Protein AF-A0A523X7Q6-F1 (afdb_monomer_lite)

Structure (mmCIF, N/CA/C/O backbone):
data_AF-A0A523X7Q6-F1
#
_entry.id   AF-A0A523X7Q6-F1
#
loop_
_atom_site.group_PDB
_atom_site.id
_atom_site.type_symbol
_atom_site.label_atom_id
_atom_site.label_alt_id
_atom_site.label_comp_id
_atom_site.label_asym_id
_atom_site.label_entity_id
_atom_site.label_seq_id
_atom_site.pdbx_PDB_ins_code
_atom_site.Cartn_x
_atom_site.Cartn_y
_atom_site.Cartn_z
_atom_site.occupancy
_atom_site.B_iso_or_equiv
_atom_site.auth_seq_id
_atom_site.auth_comp_id
_atom_site.auth_asym_id
_atom_site.auth_atom_id
_atom_site.pdbx_PDB_model_num
ATOM 1 N N . MET A 1 1 ? -19.153 0.928 8.778 1.00 56.12 1 MET A N 1
ATOM 2 C CA . MET A 1 1 ? -17.784 0.641 8.286 1.00 56.12 1 MET A CA 1
ATOM 3 C C . MET A 1 1 ? -17.059 -0.202 9.323 1.00 56.12 1 MET A C 1
ATOM 5 O O . MET A 1 1 ? -17.272 0.062 10.503 1.00 56.12 1 MET A O 1
ATOM 9 N N . PRO A 1 2 ? -16.241 -1.190 8.924 1.00 69.62 2 PRO A N 1
ATOM 10 C CA . PRO A 1 2 ? -15.452 -1.984 9.863 1.00 69.62 2 PRO A CA 1
ATOM 11 C C . PRO A 1 2 ? -14.551 -1.076 10.704 1.00 69.62 2 PRO A C 1
ATOM 13 O O . PRO A 1 2 ? -13.878 -0.197 10.160 1.00 69.62 2 PRO A O 1
ATOM 16 N N . ILE A 1 3 ? -14.534 -1.279 12.020 1.00 79.31 3 ILE A N 1
ATOM 17 C CA . ILE A 1 3 ? -13.626 -0.557 12.914 1.00 79.31 3 ILE A CA 1
ATOM 18 C C . ILE A 1 3 ? -12.269 -1.255 12.840 1.00 79.31 3 ILE A C 1
ATOM 20 O O . ILE A 1 3 ? -12.131 -2.398 13.266 1.00 79.31 3 ILE A O 1
ATOM 24 N N . ILE A 1 4 ? -11.276 -0.568 12.279 1.00 87.62 4 ILE A N 1
ATOM 25 C CA . ILE A 1 4 ? -9.891 -1.046 12.225 1.00 87.62 4 ILE A CA 1
ATOM 26 C C . ILE A 1 4 ? -9.136 -0.438 13.400 1.00 87.62 4 ILE A C 1
ATOM 28 O O . ILE A 1 4 ? -9.092 0.790 13.553 1.00 87.62 4 ILE A O 1
ATOM 32 N N . LYS A 1 5 ? -8.563 -1.307 14.234 1.00 91.94 5 LYS A N 1
ATOM 33 C CA . LYS A 1 5 ? -7.860 -0.939 15.466 1.00 91.94 5 LYS A CA 1
ATOM 34 C C . LYS A 1 5 ? -6.567 -0.196 15.133 1.00 91.94 5 LYS A C 1
ATOM 36 O O . LYS A 1 5 ? -5.930 -0.451 14.112 1.00 91.94 5 LYS A O 1
ATOM 41 N N . ASP A 1 6 ? -6.114 0.684 16.019 1.00 91.25 6 ASP A N 1
ATOM 42 C CA . ASP A 1 6 ? -4.883 1.452 15.776 1.00 91.25 6 ASP A CA 1
ATOM 43 C C . ASP A 1 6 ? -3.625 0.570 15.714 1.00 91.25 6 ASP A C 1
ATOM 45 O O . ASP A 1 6 ? -2.693 0.863 14.960 1.00 91.25 6 ASP A O 1
ATOM 49 N N . ALA A 1 7 ? -3.633 -0.567 16.416 1.00 91.81 7 ALA A N 1
ATOM 50 C CA . ALA A 1 7 ? -2.605 -1.597 16.282 1.00 91.81 7 ALA A CA 1
ATOM 51 C C . ALA A 1 7 ? -2.543 -2.163 14.850 1.00 91.81 7 ALA A C 1
ATOM 53 O O . ALA A 1 7 ? -1.459 -2.267 14.276 1.00 91.81 7 ALA A O 1
ATOM 54 N N . GLU A 1 8 ? -3.698 -2.451 14.239 1.00 92.81 8 GLU A N 1
ATOM 55 C CA . GLU A 1 8 ? -3.782 -2.935 12.854 1.00 92.81 8 GLU A CA 1
ATOM 56 C C . GLU A 1 8 ? -3.307 -1.857 11.874 1.00 92.81 8 GLU A C 1
ATOM 58 O O . GLU A 1 8 ? -2.495 -2.140 10.997 1.00 92.81 8 GLU A O 1
ATOM 63 N N . LYS A 1 9 ? -3.716 -0.591 12.057 1.00 93.94 9 LYS A N 1
ATOM 64 C CA . LYS A 1 9 ? -3.221 0.527 11.227 1.00 93.94 9 LYS A CA 1
ATOM 65 C C . LYS A 1 9 ? -1.702 0.663 11.300 1.00 93.94 9 LYS A C 1
ATOM 67 O O . LYS A 1 9 ? -1.060 0.946 10.291 1.00 93.94 9 LYS A O 1
ATOM 72 N N . THR A 1 10 ? -1.124 0.469 12.483 1.00 94.25 10 THR A N 1
ATOM 73 C CA . THR A 1 10 ? 0.329 0.522 12.687 1.00 94.25 10 THR A CA 1
ATOM 74 C C . THR A 1 10 ? 1.033 -0.608 11.936 1.00 94.25 10 THR A C 1
ATOM 76 O O . THR A 1 10 ? 2.021 -0.359 11.243 1.00 94.25 10 THR A O 1
ATOM 79 N N . GLN A 1 11 ? 0.501 -1.831 12.002 1.00 94.19 11 GLN A N 1
ATOM 80 C CA . GLN A 1 11 ? 1.029 -2.968 11.242 1.00 94.19 11 GLN A CA 1
ATOM 81 C C . GLN A 1 11 ? 0.914 -2.747 9.730 1.00 94.19 11 GLN A C 1
ATOM 83 O O . GLN A 1 11 ? 1.903 -2.923 9.022 1.00 94.19 11 GLN A O 1
ATOM 88 N N . ILE A 1 12 ? -0.246 -2.285 9.254 1.00 96.00 12 ILE A N 1
ATOM 89 C CA . ILE A 1 12 ? -0.483 -1.936 7.846 1.00 96.00 12 ILE A CA 1
ATOM 90 C C . ILE A 1 12 ? 0.547 -0.913 7.372 1.00 96.00 12 ILE A C 1
ATOM 92 O O . ILE A 1 12 ? 1.211 -1.144 6.369 1.00 96.00 12 ILE A O 1
ATOM 96 N N . LYS A 1 13 ? 0.741 0.190 8.107 1.00 95.62 13 LYS A N 1
ATOM 97 C CA . LYS A 1 13 ? 1.738 1.215 7.755 1.00 95.62 13 LYS A CA 1
ATOM 98 C C . LYS A 1 13 ? 3.149 0.636 7.679 1.00 95.62 13 LYS A C 1
ATOM 100 O O . LYS A 1 13 ? 3.895 0.972 6.765 1.00 95.62 13 LYS A O 1
ATOM 105 N N . SER A 1 14 ? 3.519 -0.228 8.622 1.00 94.69 14 SER A N 1
ATOM 106 C CA . SER A 1 14 ? 4.830 -0.880 8.618 1.00 94.69 14 SER A CA 1
ATOM 107 C C . SER A 1 14 ? 5.019 -1.786 7.400 1.00 94.69 14 SER A C 1
ATOM 109 O O . SER A 1 14 ? 6.078 -1.736 6.780 1.00 94.69 14 SER A O 1
ATOM 111 N N . ARG A 1 15 ? 4.015 -2.603 7.057 1.00 94.94 15 ARG A N 1
ATOM 112 C CA . ARG A 1 15 ? 4.070 -3.511 5.900 1.00 94.94 15 ARG A CA 1
ATOM 113 C C . ARG A 1 15 ? 4.041 -2.751 4.585 1.00 94.94 15 ARG A C 1
ATOM 115 O O . ARG A 1 15 ? 4.835 -3.060 3.713 1.00 94.94 15 ARG A O 1
ATOM 122 N N . ALA A 1 16 ? 3.210 -1.718 4.479 1.00 95.94 16 ALA A N 1
ATOM 123 C CA . ALA A 1 16 ? 3.137 -0.859 3.305 1.00 95.94 16 ALA A CA 1
ATOM 124 C C . ALA A 1 16 ? 4.489 -0.223 2.977 1.00 95.94 16 ALA A C 1
ATOM 126 O O . ALA A 1 16 ? 4.913 -0.285 1.831 1.00 95.94 16 ALA A O 1
ATOM 127 N N . ARG A 1 17 ? 5.193 0.336 3.973 1.00 94.94 17 ARG A N 1
ATOM 128 C CA . ARG A 1 17 ? 6.535 0.914 3.776 1.00 94.94 17 ARG A CA 1
ATOM 129 C C . ARG A 1 17 ? 7.531 -0.100 3.228 1.00 94.94 17 ARG A C 1
ATOM 131 O O . ARG A 1 17 ? 8.209 0.210 2.262 1.00 94.94 17 ARG A O 1
ATOM 138 N N . ARG A 1 18 ? 7.583 -1.292 3.828 1.00 92.94 18 ARG A N 1
ATOM 139 C CA . ARG A 1 18 ? 8.482 -2.363 3.384 1.00 92.94 18 ARG A CA 1
ATOM 140 C C . ARG A 1 18 ? 8.123 -2.842 1.977 1.00 92.94 18 ARG A C 1
ATOM 142 O O . ARG A 1 18 ? 8.966 -2.833 1.098 1.00 92.94 18 ARG A O 1
ATOM 149 N N . TYR A 1 19 ? 6.851 -3.164 1.760 1.00 93.69 19 TYR A N 1
ATOM 150 C CA . TYR A 1 19 ? 6.352 -3.681 0.491 1.00 93.69 19 TYR A CA 1
ATOM 151 C C . TYR A 1 19 ? 6.683 -2.778 -0.692 1.00 93.69 19 TYR A C 1
ATOM 153 O O . TYR A 1 19 ? 7.126 -3.260 -1.724 1.00 93.69 19 TYR A O 1
ATOM 161 N N . VAL A 1 20 ? 6.458 -1.468 -0.561 1.00 92.38 20 VAL A N 1
ATOM 162 C CA . VAL A 1 20 ? 6.693 -0.566 -1.693 1.00 92.38 20 VAL A CA 1
ATOM 163 C C . VAL A 1 20 ? 8.176 -0.349 -1.974 1.00 92.38 20 VAL A C 1
ATOM 165 O O . VAL A 1 20 ? 8.515 -0.006 -3.098 1.00 92.38 20 VAL A O 1
ATOM 168 N N . GLN A 1 21 ? 9.047 -0.522 -0.973 1.00 90.31 21 GLN A N 1
ATOM 169 C CA . GLN A 1 21 ? 10.495 -0.504 -1.179 1.00 90.31 21 GLN A CA 1
ATOM 170 C C . GLN A 1 21 ? 10.897 -1.739 -1.982 1.00 90.31 21 GLN A C 1
ATOM 172 O O . GLN A 1 21 ? 11.467 -1.593 -3.056 1.00 90.31 21 GLN A O 1
ATOM 177 N N . ASP A 1 22 ? 10.458 -2.920 -1.537 1.00 90.81 22 ASP A N 1
ATOM 178 C CA . ASP A 1 22 ? 10.688 -4.184 -2.243 1.00 90.81 22 ASP A CA 1
ATOM 179 C C . ASP A 1 22 ? 10.137 -4.133 -3.687 1.00 90.81 22 ASP A C 1
ATOM 181 O O . ASP A 1 22 ? 10.772 -4.608 -4.624 1.00 90.81 22 ASP A O 1
ATOM 185 N N . LEU A 1 23 ? 8.970 -3.508 -3.888 1.00 90.19 23 LEU A N 1
ATOM 186 C CA . LEU A 1 23 ? 8.357 -3.309 -5.205 1.00 90.19 23 LEU A CA 1
ATOM 187 C C . LEU A 1 23 ? 9.177 -2.382 -6.113 1.00 90.19 23 LEU A C 1
ATOM 189 O O . LEU A 1 23 ? 9.208 -2.587 -7.323 1.00 90.19 23 LEU A O 1
ATOM 193 N N . TRP A 1 24 ? 9.810 -1.353 -5.549 1.00 86.44 24 TRP A N 1
ATOM 194 C CA . TRP A 1 24 ? 10.593 -0.378 -6.312 1.00 86.44 24 TRP A CA 1
ATOM 195 C C . TRP A 1 24 ? 12.003 -0.879 -6.642 1.00 86.44 24 TRP A C 1
ATOM 197 O O . TRP A 1 24 ? 12.568 -0.483 -7.660 1.00 86.44 24 TRP A O 1
ATOM 207 N N . ASP A 1 25 ? 12.542 -1.761 -5.801 1.00 87.06 25 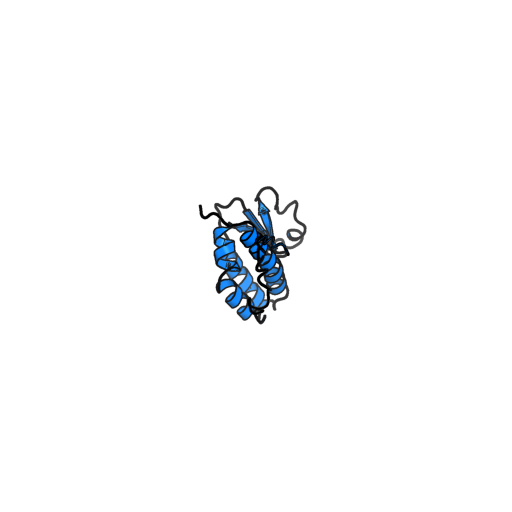ASP A N 1
ATOM 208 C CA . ASP A 1 25 ? 13.837 -2.417 -6.000 1.00 87.06 25 ASP A CA 1
ATOM 209 C C . ASP A 1 25 ? 13.739 -3.647 -6.926 1.00 87.06 25 ASP A C 1
ATOM 211 O O . ASP A 1 25 ? 14.756 -4.205 -7.346 1.00 87.06 25 ASP A O 1
ATOM 215 N N . ALA A 1 26 ? 12.520 -4.074 -7.271 1.00 86.38 26 ALA A N 1
ATOM 216 C CA . ALA A 1 26 ? 12.283 -5.209 -8.150 1.00 86.38 26 ALA A CA 1
ATOM 217 C C . ALA A 1 26 ? 12.784 -4.964 -9.590 1.00 86.38 26 ALA A C 1
ATOM 219 O O . ALA A 1 26 ? 12.752 -3.833 -10.087 1.00 86.38 26 ALA A O 1
ATOM 220 N N . PRO A 1 27 ? 13.187 -6.026 -10.319 1.00 85.06 27 PRO A N 1
ATOM 221 C CA . PRO A 1 27 ? 13.535 -5.921 -11.734 1.00 85.06 27 PRO A CA 1
ATOM 222 C C . PRO A 1 27 ? 12.405 -5.291 -12.557 1.00 85.06 27 PRO A C 1
ATOM 224 O O . PRO A 1 27 ? 11.238 -5.610 -12.355 1.00 85.06 27 PRO A O 1
ATOM 227 N N . LEU A 1 28 ? 12.747 -4.442 -13.532 1.00 78.62 28 LEU A N 1
ATOM 228 C CA . LEU A 1 28 ? 11.781 -3.632 -14.293 1.00 78.62 28 LEU A CA 1
ATOM 229 C C . LEU A 1 28 ? 10.599 -4.423 -14.881 1.00 78.62 28 LEU A C 1
ATOM 231 O O . LEU A 1 28 ? 9.471 -3.937 -14.841 1.00 78.62 28 LEU A O 1
ATOM 235 N N . SER A 1 29 ? 10.839 -5.619 -15.426 1.00 76.00 29 SER A N 1
ATOM 236 C CA . SER A 1 29 ? 9.797 -6.432 -16.068 1.00 76.00 29 SER A CA 1
ATOM 237 C C . SER A 1 29 ? 8.762 -6.965 -15.073 1.00 76.00 29 SER A C 1
ATOM 239 O O . SER A 1 29 ? 7.570 -6.767 -15.280 1.00 76.00 29 SER A O 1
ATOM 241 N N . SER A 1 30 ? 9.194 -7.589 -13.974 1.00 79.12 30 SER A N 1
ATOM 242 C CA . SER A 1 30 ? 8.292 -8.119 -12.941 1.00 79.12 30 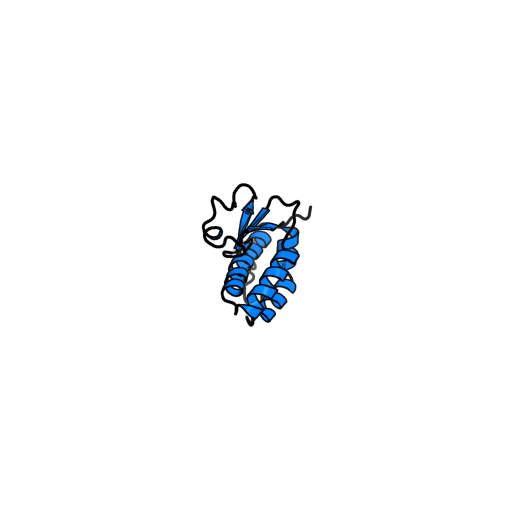SER A CA 1
ATOM 243 C C . SER A 1 30 ? 7.741 -7.025 -12.025 1.00 79.12 30 SER A C 1
ATOM 245 O O . SER A 1 30 ? 6.589 -7.088 -11.597 1.00 79.12 30 SER A O 1
ATOM 247 N N . GLY A 1 31 ? 8.541 -5.993 -11.751 1.00 83.94 31 GLY A N 1
ATOM 248 C CA . GLY A 1 31 ? 8.158 -4.852 -10.928 1.00 83.94 31 GLY A CA 1
ATOM 249 C C . GLY A 1 31 ? 7.001 -4.064 -11.533 1.00 83.94 31 GLY A C 1
ATOM 250 O O . GLY A 1 31 ? 6.073 -3.717 -10.809 1.00 83.94 31 GLY A O 1
ATOM 251 N N . PHE A 1 32 ? 6.995 -3.830 -12.851 1.00 85.50 32 PHE A N 1
ATOM 252 C CA . PHE A 1 32 ? 5.920 -3.071 -13.500 1.00 85.50 32 PHE A CA 1
ATOM 253 C C . PHE A 1 32 ? 4.575 -3.814 -13.486 1.00 85.50 32 PHE A C 1
ATOM 255 O O . PHE A 1 32 ? 3.550 -3.213 -13.166 1.00 85.50 32 PHE A O 1
ATOM 262 N N . GLU A 1 33 ? 4.572 -5.122 -13.763 1.00 87.94 33 GLU A N 1
ATOM 263 C CA . GLU A 1 33 ? 3.357 -5.949 -13.681 1.00 87.94 33 GLU A CA 1
ATOM 264 C C . GLU A 1 33 ? 2.788 -5.972 -12.256 1.00 87.94 33 GLU A C 1
ATOM 266 O O . GLU A 1 33 ? 1.592 -5.763 -12.042 1.00 87.94 33 GLU A O 1
ATOM 271 N N . LEU A 1 34 ? 3.655 -6.153 -11.256 1.00 89.56 34 LEU A N 1
ATOM 272 C CA . LEU A 1 34 ? 3.256 -6.139 -9.849 1.00 89.56 34 LEU A CA 1
ATOM 273 C C . LEU A 1 34 ? 2.787 -4.765 -9.383 1.00 89.56 34 LEU A C 1
ATOM 275 O O . LEU A 1 34 ? 1.902 -4.670 -8.529 1.00 89.56 34 LEU A O 1
ATOM 279 N N . TYR A 1 35 ? 3.355 -3.702 -9.941 1.00 90.69 35 TYR A N 1
ATOM 280 C CA . TYR A 1 35 ? 2.949 -2.338 -9.655 1.00 90.69 35 TYR A CA 1
ATOM 281 C C . TYR A 1 35 ? 1.518 -2.075 -10.131 1.00 90.69 35 TYR A C 1
ATOM 283 O O . TYR A 1 35 ? 0.701 -1.557 -9.366 1.00 90.69 35 TYR A O 1
ATOM 291 N N . ASP A 1 36 ? 1.186 -2.495 -11.352 1.00 90.50 36 ASP A N 1
ATOM 292 C CA . ASP A 1 36 ? -0.167 -2.369 -11.900 1.00 90.50 36 ASP A CA 1
ATOM 293 C C . ASP A 1 36 ? -1.190 -3.240 -11.142 1.00 90.50 36 ASP A C 1
ATOM 295 O O . ASP A 1 36 ? -2.273 -2.768 -10.771 1.00 90.50 36 ASP A O 1
ATOM 299 N N . GLU A 1 37 ? -0.816 -4.478 -10.788 1.00 92.06 37 GLU A N 1
ATOM 300 C CA . GLU A 1 37 ? -1.634 -5.355 -9.933 1.00 92.06 37 GLU A CA 1
ATOM 301 C C . GLU A 1 37 ? -1.892 -4.707 -8.560 1.00 92.06 37 GLU A C 1
ATOM 303 O O . GLU A 1 37 ? -3.016 -4.728 -8.046 1.00 92.06 37 GLU A O 1
ATOM 308 N N . THR A 1 38 ? -0.864 -4.085 -7.977 1.00 93.50 38 THR A N 1
ATOM 309 C CA . THR A 1 38 ? -0.955 -3.379 -6.692 1.00 93.50 38 THR A CA 1
ATOM 310 C C . THR A 1 38 ? -1.904 -2.193 -6.776 1.00 93.50 38 THR A C 1
ATOM 312 O O . THR A 1 38 ? -2.744 -2.027 -5.889 1.00 93.50 38 THR A O 1
ATOM 315 N N . ILE A 1 39 ? -1.814 -1.380 -7.833 1.00 93.69 39 ILE A N 1
ATOM 316 C CA . ILE A 1 39 ? -2.752 -0.271 -8.046 1.00 93.69 39 ILE A CA 1
ATOM 317 C C . ILE A 1 39 ? -4.175 -0.810 -8.115 1.00 93.69 39 ILE A C 1
ATOM 319 O O . ILE A 1 39 ? -5.040 -0.330 -7.383 1.00 93.69 39 ILE A O 1
ATOM 323 N N . SER A 1 40 ? -4.409 -1.830 -8.937 1.00 93.19 40 SER A N 1
ATOM 324 C CA . SER A 1 40 ? -5.740 -2.409 -9.134 1.00 93.19 40 SER A CA 1
ATOM 325 C C . SER A 1 40 ? -6.352 -2.943 -7.836 1.00 93.19 40 SER A C 1
ATOM 327 O O . SER A 1 40 ? -7.548 -2.774 -7.605 1.00 93.19 40 SER A O 1
ATOM 329 N N . LYS A 1 41 ? -5.538 -3.538 -6.955 1.00 94.19 41 LYS A N 1
ATOM 330 C CA . LYS A 1 41 ? -5.987 -4.061 -5.654 1.00 94.19 41 LYS A CA 1
ATOM 331 C C . LYS A 1 41 ? -6.205 -2.982 -4.604 1.00 94.19 41 LYS A C 1
ATOM 333 O O . LYS A 1 41 ? -7.122 -3.094 -3.793 1.00 94.19 41 LYS A O 1
ATOM 338 N N . LEU A 1 42 ? -5.344 -1.967 -4.574 1.00 95.69 42 LEU A N 1
ATOM 339 C CA . LEU A 1 42 ? -5.349 -0.962 -3.513 1.00 95.69 42 LEU A CA 1
ATOM 340 C C . L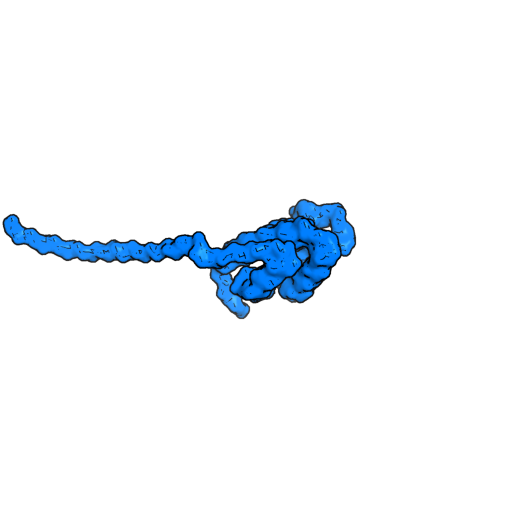EU A 1 42 ? -6.235 0.245 -3.820 1.00 95.69 42 LEU A C 1
ATOM 342 O O . LEU A 1 42 ? -6.610 0.967 -2.887 1.00 95.69 42 LEU A O 1
ATOM 346 N N . HIS A 1 43 ? -6.546 0.483 -5.093 1.00 95.81 43 HIS A N 1
ATOM 347 C CA . HIS A 1 43 ? -7.237 1.684 -5.524 1.00 95.81 43 HIS A CA 1
ATOM 348 C C . HIS A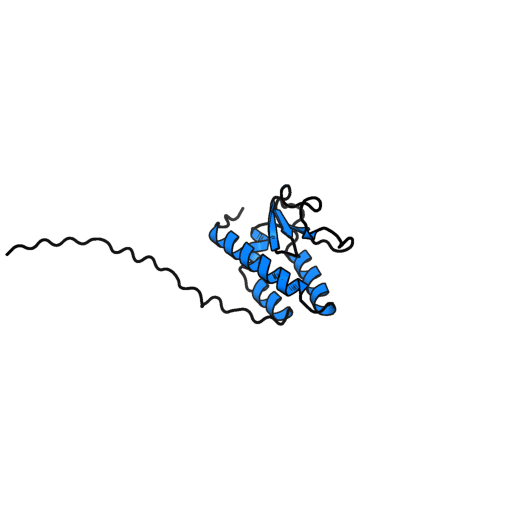 1 43 ? -8.729 1.673 -5.171 1.00 95.81 43 HIS A C 1
ATOM 350 O O . HIS A 1 43 ? -9.478 0.778 -5.550 1.00 95.81 43 HIS A O 1
ATOM 356 N N . ASP A 1 44 ? -9.183 2.736 -4.506 1.00 95.31 44 ASP A N 1
ATOM 357 C CA . ASP A 1 44 ? -10.602 3.016 -4.283 1.00 95.31 44 ASP A CA 1
ATOM 358 C C . ASP A 1 44 ? -10.916 4.484 -4.562 1.00 95.31 44 ASP A C 1
ATOM 360 O O . ASP A 1 44 ? -10.564 5.382 -3.789 1.00 95.31 44 ASP A O 1
ATOM 364 N N . ARG A 1 45 ? -11.634 4.721 -5.665 1.00 90.56 45 ARG A N 1
ATOM 365 C CA . ARG A 1 45 ? -11.978 6.058 -6.165 1.00 90.56 45 ARG A CA 1
ATOM 366 C C . ARG A 1 45 ? -12.810 6.880 -5.173 1.00 90.56 45 ARG A C 1
ATOM 368 O O . ARG A 1 45 ? -12.734 8.109 -5.204 1.00 90.56 45 ARG A O 1
ATOM 375 N N . SER A 1 46 ? -13.584 6.230 -4.305 1.00 91.00 46 SER A N 1
ATOM 376 C CA . SER A 1 46 ? -14.477 6.896 -3.347 1.00 91.00 46 SER A CA 1
ATOM 377 C C . SER A 1 46 ? -13.805 7.210 -2.008 1.00 91.00 46 SER A C 1
ATOM 379 O O . SER A 1 46 ? -14.434 7.792 -1.118 1.00 91.00 46 SER A O 1
ATOM 381 N N . SER A 1 47 ? -12.529 6.854 -1.840 1.00 92.38 47 SER A N 1
ATOM 382 C CA . SER A 1 47 ? -11.859 7.003 -0.556 1.00 92.38 47 SER A CA 1
ATOM 383 C C . SER A 1 47 ? -11.325 8.413 -0.274 1.00 92.38 47 SER A C 1
ATOM 385 O O . SER A 1 47 ? -11.039 9.221 -1.160 1.00 92.38 47 SER A O 1
ATOM 387 N N . ARG A 1 48 ? -11.146 8.690 1.021 1.00 92.06 48 ARG A N 1
ATOM 388 C CA . ARG A 1 48 ? -10.520 9.897 1.580 1.00 92.06 48 ARG A CA 1
ATOM 389 C C . ARG A 1 48 ? -9.104 9.652 2.104 1.00 92.06 48 ARG A C 1
ATOM 391 O O . ARG A 1 48 ? -8.534 10.534 2.737 1.00 92.06 48 ARG A O 1
ATOM 398 N N . LEU A 1 49 ? -8.543 8.466 1.887 1.00 95.62 49 LEU A N 1
ATOM 399 C CA . LEU A 1 49 ? -7.149 8.159 2.202 1.00 95.62 49 LEU A CA 1
ATOM 400 C C . LEU A 1 49 ? -6.362 7.957 0.914 1.00 95.62 49 LEU A C 1
ATOM 402 O O . LEU A 1 49 ? -6.912 7.602 -0.131 1.00 95.62 49 LEU A O 1
ATOM 406 N N . ARG A 1 50 ? -5.062 8.193 1.007 1.00 96.00 50 ARG A N 1
ATOM 407 C CA . ARG A 1 50 ? -4.098 7.953 -0.054 1.00 96.00 50 ARG A CA 1
ATOM 408 C C . ARG A 1 50 ? -2.942 7.128 0.476 1.00 96.00 50 ARG A C 1
ATOM 410 O O . ARG A 1 50 ? -2.601 7.220 1.655 1.00 96.00 50 ARG A O 1
ATOM 417 N N . ILE A 1 51 ? -2.338 6.361 -0.420 1.00 96.44 51 ILE A N 1
ATOM 418 C CA . ILE A 1 51 ? -1.073 5.668 -0.200 1.00 96.44 51 ILE A CA 1
ATOM 419 C C . ILE A 1 51 ? -0.079 6.089 -1.279 1.00 96.44 51 ILE A C 1
ATOM 421 O O . ILE A 1 51 ? -0.437 6.225 -2.448 1.00 96.44 51 ILE A O 1
ATOM 425 N N . CYS A 1 52 ? 1.170 6.304 -0.875 1.00 95.00 52 CYS A N 1
ATOM 426 C CA . CYS A 1 52 ? 2.289 6.480 -1.788 1.00 95.00 52 CYS A CA 1
ATOM 427 C C . CYS A 1 52 ? 2.933 5.121 -2.089 1.00 95.00 52 CYS A C 1
ATOM 429 O O . CYS A 1 52 ? 3.504 4.501 -1.193 1.00 95.00 52 CYS A O 1
ATOM 431 N N . LEU A 1 53 ? 2.906 4.691 -3.348 1.00 93.56 53 LEU A N 1
ATOM 432 C CA . LEU A 1 53 ? 3.502 3.442 -3.835 1.00 93.56 53 LEU A CA 1
ATOM 433 C C . LEU A 1 53 ? 5.025 3.508 -4.032 1.00 93.56 53 LEU A C 1
ATOM 435 O O . LEU A 1 53 ? 5.603 2.606 -4.619 1.00 93.56 53 LEU A O 1
ATOM 439 N N . ARG A 1 54 ? 5.676 4.571 -3.548 1.00 90.94 54 ARG A N 1
ATOM 440 C CA . ARG A 1 54 ? 7.142 4.707 -3.536 1.00 90.94 54 ARG A CA 1
ATOM 441 C C . ARG A 1 54 ? 7.736 4.683 -2.128 1.00 90.94 54 ARG A C 1
ATOM 443 O O . ARG A 1 54 ? 8.847 4.214 -1.945 1.00 90.94 54 ARG A O 1
ATOM 450 N N . CYS A 1 55 ? 7.016 5.188 -1.121 1.00 93.25 55 CYS A N 1
ATOM 451 C CA . CYS A 1 55 ? 7.502 5.214 0.270 1.00 93.25 55 CYS A CA 1
ATOM 452 C C . CYS A 1 55 ? 6.537 4.615 1.306 1.00 93.25 55 CYS A C 1
ATOM 454 O O . CYS A 1 55 ? 6.870 4.543 2.486 1.00 93.25 55 CYS A O 1
ATOM 456 N N . GLY A 1 56 ? 5.319 4.236 0.909 1.00 94.69 56 GLY A N 1
ATOM 457 C CA . GLY A 1 56 ? 4.346 3.555 1.762 1.00 94.69 56 GLY A CA 1
ATOM 458 C C . GLY A 1 56 ? 3.682 4.483 2.773 1.00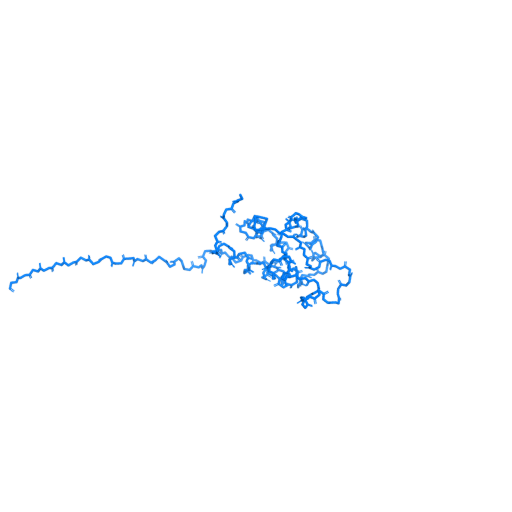 94.69 56 GLY A C 1
ATOM 459 O O . GLY A 1 56 ? 3.063 4.023 3.734 1.00 94.69 56 GLY A O 1
ATOM 460 N N . THR A 1 57 ? 3.814 5.801 2.590 1.00 96.19 57 THR A N 1
ATOM 461 C CA . THR A 1 57 ? 3.107 6.789 3.410 1.00 96.19 57 THR A CA 1
ATOM 462 C C . THR A 1 57 ? 1.611 6.667 3.155 1.00 96.19 57 THR A C 1
ATOM 464 O O . THR A 1 57 ? 1.179 6.699 2.007 1.00 96.19 57 THR A O 1
ATOM 467 N N . ILE A 1 58 ? 0.838 6.536 4.235 1.00 96.31 58 ILE A N 1
ATOM 468 C CA . ILE A 1 58 ? -0.624 6.470 4.219 1.00 96.31 58 ILE A CA 1
ATOM 469 C C . ILE A 1 58 ? -1.152 7.630 5.049 1.00 96.31 58 ILE A C 1
ATOM 471 O O . ILE A 1 58 ? -0.883 7.695 6.255 1.00 96.31 58 ILE A O 1
ATOM 475 N N . ASP A 1 59 ? -1.919 8.507 4.415 1.00 95.62 59 ASP A N 1
ATOM 476 C CA . ASP A 1 59 ? -2.537 9.652 5.077 1.00 95.62 59 ASP A CA 1
ATOM 477 C C . ASP A 1 59 ? -3.849 10.049 4.389 1.00 95.62 59 ASP A C 1
ATOM 479 O O . ASP A 1 59 ? -4.270 9.450 3.395 1.00 95.62 59 ASP A O 1
ATOM 483 N N . LYS A 1 60 ? -4.527 11.050 4.942 1.00 95.00 60 LYS A N 1
ATOM 484 C CA . LYS A 1 60 ? -5.717 11.659 4.359 1.00 95.00 60 LYS A CA 1
ATOM 485 C C . LYS A 1 60 ? -5.406 12.270 2.996 1.00 95.00 60 LYS A C 1
ATOM 487 O O . LYS A 1 60 ? -4.299 12.743 2.737 1.00 95.00 60 LYS A O 1
ATOM 492 N N . LYS A 1 61 ? -6.419 12.288 2.133 1.00 92.75 61 LYS A N 1
ATOM 493 C CA . LYS A 1 61 ? -6.350 12.812 0.766 1.00 92.75 61 LYS A CA 1
ATOM 494 C C . LYS A 1 61 ? -5.844 14.255 0.722 1.00 92.75 61 LYS A C 1
ATOM 496 O O . LYS A 1 61 ? -5.135 14.621 -0.212 1.00 92.75 61 LYS A O 1
ATOM 501 N N . GLU A 1 62 ? -6.216 15.047 1.720 1.00 91.31 62 GLU A N 1
ATOM 502 C CA . GLU A 1 62 ? -5.859 16.457 1.853 1.00 91.31 62 GLU A CA 1
ATOM 503 C C . GLU A 1 62 ? -4.414 16.639 2.344 1.00 91.31 62 GLU A C 1
ATOM 505 O O . GLU A 1 62 ? -3.758 17.603 1.963 1.00 91.31 62 GLU A O 1
ATOM 510 N N . SER A 1 63 ? -3.908 15.696 3.146 1.00 91.31 63 SER A N 1
ATOM 511 C CA . SER A 1 63 ? -2.550 15.727 3.706 1.00 91.31 63 SER A CA 1
ATOM 512 C C . SER A 1 63 ? -1.499 15.159 2.757 1.00 91.31 63 SER A C 1
ATOM 514 O O . SER A 1 63 ? -0.357 15.601 2.791 1.00 91.31 63 SER A O 1
ATOM 516 N N . LEU A 1 64 ? -1.858 14.184 1.919 1.00 91.94 64 LEU A N 1
ATOM 517 C CA . LEU A 1 64 ? -0.944 13.533 0.980 1.00 91.94 64 LEU A CA 1
ATOM 518 C C . LEU A 1 64 ? -1.324 13.903 -0.456 1.00 91.94 64 LEU A C 1
ATOM 520 O O . LEU A 1 64 ? -2.171 13.259 -1.078 1.00 91.94 64 LEU A O 1
ATOM 524 N N . THR A 1 65 ? -0.719 14.958 -0.991 1.00 87.88 65 THR A N 1
ATOM 525 C CA . THR A 1 65 ? -0.944 15.457 -2.352 1.00 87.88 65 THR A CA 1
ATOM 526 C C . THR A 1 65 ? 0.312 15.319 -3.205 1.00 87.88 65 THR A C 1
ATOM 528 O O . THR A 1 65 ? 1.425 15.171 -2.710 1.00 87.88 65 THR A O 1
ATOM 531 N N . THR A 1 66 ? 0.144 15.381 -4.523 1.00 84.88 66 THR A N 1
ATOM 532 C CA . THR A 1 66 ? 1.278 15.410 -5.457 1.00 84.88 66 THR A CA 1
ATOM 533 C C . THR A 1 66 ? 2.133 16.665 -5.294 1.00 84.88 66 THR A C 1
ATOM 535 O O . THR A 1 66 ? 3.329 16.621 -5.538 1.00 84.88 66 THR A O 1
ATOM 538 N N . SER A 1 67 ? 1.546 17.772 -4.835 1.00 84.19 67 SER A N 1
ATOM 539 C CA . SER A 1 67 ? 2.255 19.033 -4.607 1.00 84.19 67 SER A CA 1
ATOM 540 C C . SER A 1 67 ? 3.074 19.067 -3.314 1.00 84.19 67 SER A C 1
ATOM 542 O O . SER A 1 67 ? 4.016 19.848 -3.228 1.00 84.19 67 SER A O 1
ATOM 544 N N . ASN A 1 68 ? 2.729 18.259 -2.307 1.00 86.44 68 ASN A N 1
ATOM 545 C CA . ASN A 1 68 ? 3.348 18.325 -0.979 1.00 86.44 68 ASN A CA 1
ATOM 546 C C . ASN A 1 68 ? 4.170 17.083 -0.603 1.00 86.44 68 ASN A C 1
ATOM 548 O O . ASN A 1 68 ? 4.727 17.024 0.493 1.00 86.44 68 ASN A O 1
ATOM 552 N N . HIS A 1 69 ? 4.258 16.091 -1.492 1.00 89.75 69 HIS A N 1
ATOM 553 C CA . HIS A 1 69 ? 4.926 14.830 -1.211 1.00 89.75 69 HIS A CA 1
ATOM 554 C C . HIS A 1 69 ? 6.108 14.594 -2.149 1.00 89.75 69 HIS A C 1
ATOM 556 O O . HIS A 1 69 ? 5.936 14.429 -3.353 1.00 89.75 69 HIS A O 1
ATOM 562 N N . HIS A 1 70 ? 7.312 14.488 -1.578 1.00 88.06 70 HIS A N 1
ATOM 563 C CA . HIS A 1 70 ? 8.566 14.386 -2.332 1.00 88.06 70 HIS A CA 1
ATOM 564 C C . HIS A 1 70 ? 8.582 13.253 -3.377 1.00 88.06 70 HIS A C 1
ATOM 566 O O . HIS A 1 70 ? 9.187 13.372 -4.437 1.00 88.06 70 HIS A O 1
ATOM 572 N N . CYS A 1 71 ? 7.892 12.141 -3.106 1.00 87.56 71 CYS A N 1
ATOM 573 C CA . CYS A 1 71 ? 7.868 10.999 -4.021 1.00 87.56 71 CYS A CA 1
ATOM 574 C C . CYS A 1 71 ? 7.115 11.261 -5.332 1.00 87.56 71 CYS A C 1
ATOM 576 O O . CYS A 1 71 ? 7.299 10.485 -6.268 1.00 87.56 71 CYS A O 1
ATOM 578 N N . ALA A 1 72 ? 6.284 12.306 -5.390 1.00 80.19 72 ALA A N 1
ATOM 579 C CA . ALA A 1 72 ? 5.512 12.670 -6.573 1.00 80.19 72 ALA A CA 1
ATOM 580 C C . ALA A 1 72 ? 6.305 13.500 -7.597 1.00 80.19 72 ALA A C 1
ATOM 582 O O . ALA A 1 72 ? 5.824 13.687 -8.711 1.00 80.19 72 ALA A O 1
ATOM 583 N N . PHE A 1 73 ? 7.504 13.986 -7.258 1.00 77.69 73 PHE A N 1
ATOM 584 C CA . PHE A 1 73 ? 8.333 14.745 -8.194 1.00 77.69 73 PHE A CA 1
ATOM 585 C C . PHE A 1 73 ? 9.136 13.815 -9.120 1.00 77.69 73 PHE A C 1
ATOM 587 O O . PHE A 1 73 ? 9.743 12.841 -8.664 1.00 77.69 73 PHE A O 1
ATOM 594 N N . GLY A 1 74 ? 9.174 14.148 -10.416 1.00 66.81 74 GLY A N 1
ATOM 595 C CA . GLY A 1 74 ? 10.080 13.546 -11.404 1.00 66.81 74 GLY A CA 1
ATOM 596 C C . GLY A 1 74 ? 9.613 12.236 -12.048 1.00 66.81 74 GLY A C 1
ATOM 597 O O . GLY A 1 74 ? 10.411 11.583 -12.713 1.00 66.81 74 GLY A O 1
ATOM 598 N N . ILE A 1 75 ? 8.352 11.831 -11.858 1.00 63.97 75 ILE A N 1
ATOM 599 C CA . ILE A 1 75 ? 7.794 10.608 -12.459 1.00 63.97 75 ILE A CA 1
ATOM 600 C C . ILE A 1 75 ? 6.457 10.939 -13.136 1.00 63.97 75 ILE A C 1
ATOM 602 O O . ILE A 1 75 ? 5.394 10.492 -12.717 1.00 63.97 75 ILE A O 1
ATOM 606 N N . ASP A 1 76 ? 6.510 11.743 -14.199 1.00 59.56 76 ASP A N 1
ATOM 607 C CA . ASP A 1 76 ? 5.323 12.355 -14.826 1.00 59.56 76 ASP A CA 1
ATOM 608 C C . ASP A 1 76 ? 4.345 11.351 -15.471 1.00 59.56 76 ASP A C 1
ATOM 610 O O . ASP A 1 76 ? 3.234 11.720 -15.845 1.00 59.56 76 ASP A O 1
ATOM 614 N N . LYS A 1 77 ? 4.735 10.076 -15.608 1.00 68.44 77 LYS A N 1
ATOM 615 C CA . LYS A 1 77 ? 3.935 9.034 -16.276 1.00 68.44 77 LYS A CA 1
ATOM 616 C C . LYS A 1 77 ? 3.402 7.933 -15.356 1.00 68.44 77 LYS A C 1
ATOM 618 O O . LYS A 1 77 ? 2.604 7.125 -15.819 1.00 68.44 77 LYS A O 1
ATOM 623 N N . ILE A 1 78 ? 3.812 7.876 -14.084 1.00 73.06 78 ILE A N 1
ATOM 624 C CA . ILE A 1 78 ? 3.435 6.780 -13.174 1.00 73.06 78 ILE A CA 1
ATOM 625 C C . ILE A 1 78 ? 2.679 7.345 -11.972 1.00 73.06 78 ILE A C 1
ATOM 627 O O . ILE A 1 78 ? 3.148 8.255 -11.291 1.00 73.06 78 ILE A O 1
ATOM 631 N N . SER A 1 79 ? 1.496 6.794 -11.694 1.00 79.50 79 SER A N 1
ATOM 632 C CA . SER A 1 79 ? 0.667 7.213 -10.557 1.00 79.50 79 SER A CA 1
ATOM 633 C C . SER A 1 79 ? 1.251 6.730 -9.228 1.00 79.50 79 SER A C 1
ATOM 635 O O . SER A 1 79 ? 0.859 5.694 -8.705 1.00 79.50 79 SER A O 1
ATOM 637 N N . VAL A 1 80 ? 2.162 7.515 -8.651 1.00 89.31 80 VAL A N 1
ATOM 638 C CA . VAL A 1 80 ? 2.832 7.182 -7.381 1.00 89.31 80 VAL A CA 1
ATOM 639 C C . VAL A 1 80 ? 1.904 7.291 -6.170 1.00 89.31 80 VAL A C 1
ATOM 641 O O . VAL A 1 80 ? 2.091 6.584 -5.184 1.00 89.31 80 VAL A O 1
ATOM 644 N N . ILE A 1 81 ? 0.908 8.176 -6.209 1.00 93.25 81 ILE A N 1
ATOM 645 C CA . ILE A 1 81 ? -0.026 8.389 -5.099 1.00 93.25 81 ILE A CA 1
ATOM 646 C C . ILE A 1 81 ? -1.428 8.013 -5.560 1.00 93.25 81 ILE A C 1
ATOM 648 O O . ILE A 1 81 ? -1.995 8.680 -6.425 1.00 93.25 81 ILE A O 1
ATOM 652 N N . ILE A 1 82 ? -2.008 6.990 -4.937 1.00 94.62 82 ILE A N 1
ATOM 653 C CA . ILE A 1 82 ? -3.341 6.483 -5.281 1.00 94.62 82 ILE A CA 1
ATOM 654 C C . ILE A 1 82 ? -4.305 6.612 -4.103 1.00 94.62 82 ILE A C 1
ATOM 656 O O . ILE A 1 82 ? -3.895 6.638 -2.940 1.00 94.62 82 ILE A O 1
ATOM 660 N N . LEU A 1 83 ? -5.601 6.711 -4.402 1.00 96.38 83 LEU A N 1
ATOM 661 C CA . LEU A 1 83 ? -6.662 6.670 -3.395 1.00 96.38 83 LEU A CA 1
ATOM 662 C C . LEU A 1 83 ? -6.840 5.239 -2.890 1.00 96.38 83 LEU A C 1
ATOM 664 O O . LEU A 1 83 ? -6.835 4.313 -3.685 1.00 96.38 83 LEU A O 1
ATOM 668 N N . THR A 1 84 ? -7.020 5.049 -1.590 1.00 96.31 84 THR A N 1
ATOM 669 C CA . THR A 1 84 ? -7.208 3.724 -0.972 1.00 96.31 84 THR A CA 1
ATOM 670 C C . THR A 1 84 ? -7.998 3.861 0.316 1.00 96.31 84 THR A C 1
ATOM 672 O O . THR A 1 84 ? -8.141 4.976 0.795 1.00 96.31 84 THR A O 1
ATOM 675 N N . ASN A 1 85 ? -8.472 2.787 0.944 1.00 95.75 85 ASN A N 1
ATOM 676 C CA . ASN A 1 85 ? -9.128 2.850 2.253 1.00 95.75 85 ASN A CA 1
ATOM 677 C C . ASN A 1 85 ? -8.566 1.801 3.228 1.00 95.75 85 ASN A C 1
ATOM 679 O O . ASN A 1 85 ? -7.918 0.840 2.826 1.00 95.75 85 ASN A O 1
ATOM 683 N N . TRP A 1 86 ? -8.829 1.967 4.529 1.00 94.81 86 TRP A N 1
ATOM 684 C CA . TRP A 1 86 ? -8.300 1.053 5.547 1.00 94.81 86 TRP A CA 1
ATOM 685 C C . TRP A 1 86 ? -8.747 -0.405 5.371 1.00 94.81 86 TRP A C 1
ATOM 687 O O . TRP A 1 86 ? -7.980 -1.297 5.715 1.00 94.81 86 TRP A O 1
ATOM 697 N N . VAL A 1 87 ? -9.953 -0.658 4.852 1.00 94.06 87 VAL A N 1
ATOM 698 C CA . VAL A 1 87 ? -10.475 -2.020 4.643 1.00 94.06 87 VAL A CA 1
ATOM 699 C C . VAL A 1 87 ? -9.680 -2.729 3.553 1.00 94.06 87 VAL A C 1
ATOM 701 O O . VAL A 1 87 ? -9.218 -3.842 3.773 1.00 94.06 87 VAL A O 1
ATOM 704 N N . ILE A 1 88 ? -9.449 -2.060 2.424 1.00 95.25 88 ILE A N 1
ATOM 705 C CA . ILE A 1 88 ? -8.625 -2.581 1.329 1.00 95.25 88 ILE A CA 1
ATOM 706 C C . ILE A 1 88 ? -7.190 -2.810 1.801 1.00 95.25 88 ILE A C 1
ATOM 708 O O . ILE A 1 88 ? -6.640 -3.890 1.611 1.00 95.25 88 ILE A O 1
ATOM 712 N N . LEU A 1 89 ? -6.606 -1.830 2.496 1.00 95.50 89 LEU A N 1
ATOM 713 C CA . LEU A 1 89 ? -5.256 -1.961 3.039 1.00 95.50 89 LEU A CA 1
ATOM 714 C C . LEU A 1 89 ? -5.142 -3.129 4.024 1.00 95.50 89 LEU A C 1
ATOM 716 O O . LEU A 1 89 ? -4.141 -3.836 4.017 1.00 95.50 89 LEU A O 1
ATOM 720 N N . LYS A 1 90 ? -6.155 -3.348 4.867 1.00 94.44 90 LYS A N 1
ATOM 721 C CA . LYS A 1 90 ? -6.205 -4.502 5.768 1.00 94.44 90 LYS A CA 1
ATOM 722 C C . LYS A 1 90 ? -6.275 -5.809 4.981 1.00 94.44 90 LYS A C 1
ATOM 724 O O . LYS A 1 90 ? -5.490 -6.708 5.263 1.00 94.44 90 LYS A O 1
ATOM 729 N N . ASN A 1 91 ? -7.181 -5.897 4.011 1.00 94.00 91 ASN A N 1
ATOM 730 C CA . ASN A 1 91 ? -7.366 -7.097 3.197 1.00 94.00 91 ASN A CA 1
ATOM 731 C C . ASN A 1 91 ? -6.115 -7.446 2.394 1.00 94.00 91 ASN A C 1
ATOM 733 O O . ASN A 1 91 ? -5.844 -8.620 2.206 1.00 94.00 91 ASN A O 1
ATOM 737 N N . PHE A 1 92 ? -5.330 -6.456 1.981 1.00 95.06 92 PHE A N 1
ATOM 738 C CA . PHE A 1 92 ? -4.067 -6.703 1.302 1.00 95.06 92 PHE A CA 1
ATOM 739 C C . PHE A 1 92 ? -2.939 -7.029 2.294 1.00 95.06 92 PHE A C 1
ATOM 741 O O . PHE A 1 92 ? -2.357 -8.107 2.251 1.00 95.06 92 PHE A O 1
ATOM 748 N N . PHE A 1 93 ? -2.633 -6.116 3.226 1.00 94.75 93 PHE A N 1
ATOM 749 C CA . PHE A 1 93 ? -1.422 -6.191 4.054 1.00 94.75 93 PHE A CA 1
ATOM 750 C C . PHE A 1 93 ? -1.505 -7.166 5.227 1.00 94.75 93 PHE A C 1
ATOM 752 O O . PHE A 1 93 ? -0.461 -7.596 5.717 1.00 94.75 93 PHE A O 1
ATOM 759 N N . LEU A 1 94 ? -2.702 -7.483 5.722 1.00 92.19 94 LEU A N 1
ATOM 760 C CA . LEU A 1 94 ? -2.899 -8.361 6.883 1.00 92.19 94 LEU A CA 1
ATOM 761 C C . LEU A 1 94 ? -3.465 -9.736 6.497 1.00 92.19 94 LEU A C 1
ATOM 763 O O . LEU A 1 94 ? -4.025 -10.420 7.348 1.00 92.19 94 LEU A O 1
ATOM 767 N N . THR A 1 95 ? -3.339 -10.132 5.231 1.00 90.94 95 THR A N 1
ATOM 768 C CA . THR A 1 95 ? -3.740 -11.457 4.741 1.00 90.94 95 THR A CA 1
ATOM 769 C C . THR A 1 95 ? -2.622 -12.089 3.914 1.00 90.94 95 THR A C 1
ATOM 771 O O . THR A 1 95 ? -1.578 -11.475 3.675 1.00 90.94 95 THR A O 1
ATOM 774 N N . ASP A 1 96 ? -2.870 -13.302 3.421 1.00 88.44 96 ASP A N 1
ATOM 775 C CA . ASP A 1 96 ? -1.972 -14.023 2.518 1.00 88.44 96 ASP A CA 1
ATOM 776 C C . ASP A 1 96 ? -1.709 -13.292 1.197 1.00 88.44 96 ASP A C 1
ATOM 778 O O . ASP A 1 96 ? -0.760 -13.638 0.493 1.00 88.44 96 ASP A O 1
ATOM 782 N N . GLU A 1 97 ? -2.520 -12.293 0.827 1.00 89.38 97 GLU A N 1
ATOM 783 C CA . GLU A 1 97 ? -2.267 -11.496 -0.376 1.00 89.38 97 GLU A CA 1
ATOM 784 C C . GLU A 1 97 ? -0.903 -10.808 -0.325 1.00 89.38 97 GLU A C 1
ATOM 786 O O . GLU A 1 97 ? -0.164 -10.847 -1.308 1.00 89.38 97 GLU A O 1
ATOM 791 N N . TYR A 1 98 ? -0.540 -10.249 0.829 1.00 89.19 98 TYR A N 1
ATOM 792 C CA . TYR A 1 98 ? 0.768 -9.638 1.049 1.00 89.19 98 TYR A CA 1
ATOM 793 C C . TYR A 1 98 ? 1.904 -10.651 0.917 1.00 89.19 98 TYR A C 1
ATOM 795 O O . TYR A 1 98 ? 2.886 -10.396 0.224 1.00 89.19 98 TYR A O 1
ATOM 803 N N . THR A 1 99 ? 1.752 -11.825 1.527 1.00 88.31 99 THR A N 1
ATOM 804 C CA . THR A 1 99 ? 2.740 -12.909 1.462 1.00 88.31 99 THR A CA 1
ATOM 805 C C . THR A 1 99 ? 2.952 -13.377 0.023 1.00 88.31 99 THR A C 1
ATOM 807 O O . THR A 1 99 ? 4.090 -13.502 -0.428 1.00 88.31 99 THR A O 1
ATOM 810 N N . LYS A 1 100 ? 1.864 -13.565 -0.733 1.00 89.81 100 LYS A N 1
ATOM 811 C CA . LYS A 1 100 ? 1.915 -13.921 -2.159 1.00 89.81 100 LYS A CA 1
ATOM 812 C C . LYS A 1 100 ? 2.574 -12.820 -2.986 1.00 89.81 100 LYS A C 1
ATOM 814 O O . LYS A 1 100 ? 3.356 -13.120 -3.882 1.00 89.81 100 LYS A O 1
ATOM 819 N N . ALA A 1 101 ? 2.280 -11.554 -2.691 1.00 87.94 101 ALA A N 1
ATOM 820 C CA . ALA A 1 101 ? 2.892 -10.426 -3.382 1.00 87.94 101 ALA A CA 1
ATOM 821 C C . ALA A 1 101 ? 4.410 -10.354 -3.130 1.00 87.94 101 ALA A C 1
ATOM 823 O O . ALA A 1 101 ? 5.161 -10.141 -4.076 1.00 87.94 101 ALA A O 1
ATOM 824 N N . LEU A 1 102 ? 4.870 -10.604 -1.898 1.00 86.94 102 LEU A N 1
ATOM 825 C CA . LEU A 1 102 ? 6.301 -10.694 -1.578 1.00 86.94 102 LEU A CA 1
ATOM 826 C C . LEU A 1 102 ? 6.993 -11.857 -2.298 1.00 86.94 102 LEU A C 1
ATOM 828 O O . LEU A 1 102 ? 8.070 -11.677 -2.858 1.00 86.94 102 LEU A O 1
ATOM 832 N N . GLN A 1 103 ? 6.353 -13.026 -2.353 1.00 88.19 103 GLN A N 1
ATOM 833 C CA . GLN A 1 103 ? 6.893 -14.178 -3.081 1.00 88.19 103 GLN A CA 1
ATOM 834 C C . GLN A 1 103 ? 7.066 -13.881 -4.574 1.00 88.19 103 GLN A C 1
ATOM 836 O O . GLN A 1 103 ? 8.084 -14.251 -5.153 1.00 88.19 103 GLN A O 1
ATOM 841 N N . LYS A 1 104 ? 6.115 -13.168 -5.194 1.00 86.50 104 LYS A N 1
ATOM 842 C CA . LYS A 1 104 ? 6.247 -12.725 -6.593 1.00 86.50 104 LYS A CA 1
ATOM 843 C C . LYS A 1 104 ? 7.410 -11.743 -6.798 1.00 86.50 104 LYS A C 1
ATOM 845 O O . LYS A 1 104 ? 7.973 -11.703 -7.886 1.00 86.50 104 LYS A O 1
ATOM 850 N N . LEU A 1 105 ? 7.786 -10.985 -5.765 1.00 84.31 105 LEU A N 1
ATOM 851 C CA . LEU A 1 105 ? 8.972 -10.119 -5.761 1.00 84.31 105 LEU A CA 1
ATOM 852 C C . LEU A 1 105 ? 10.280 -10.893 -5.512 1.00 84.31 105 LEU A C 1
ATOM 854 O O . LEU A 1 105 ? 11.350 -10.293 -5.524 1.00 84.31 105 LEU A O 1
ATOM 858 N N . GLY A 1 106 ? 10.220 -12.209 -5.276 1.00 82.56 106 GLY A N 1
ATOM 859 C CA . GLY A 1 106 ? 11.385 -13.012 -4.899 1.00 82.56 106 GLY A CA 1
ATOM 860 C C . GLY A 1 106 ? 11.860 -12.766 -3.463 1.00 82.56 106 GLY A C 1
ATOM 861 O O . GLY A 1 106 ? 12.974 -13.148 -3.115 1.00 82.56 106 GLY A O 1
ATOM 862 N N . VAL A 1 107 ? 11.031 -12.133 -2.626 1.00 81.75 107 VAL A N 1
ATOM 863 C CA . VAL A 1 107 ? 11.332 -11.860 -1.218 1.00 81.75 107 VAL A CA 1
ATOM 864 C C . VAL A 1 107 ? 10.709 -12.952 -0.359 1.00 81.75 107 VAL A C 1
ATOM 866 O O . VAL A 1 107 ? 9.493 -13.158 -0.385 1.00 81.75 107 VAL A O 1
ATOM 869 N N . GLU A 1 108 ? 11.523 -13.636 0.446 1.00 73.88 108 GLU A N 1
ATOM 870 C CA . GLU A 1 108 ? 10.984 -14.586 1.415 1.00 73.88 108 GLU A CA 1
ATOM 871 C C . GLU A 1 108 ? 10.199 -13.849 2.516 1.00 73.88 108 GLU A C 1
ATOM 873 O O . GLU A 1 108 ? 10.727 -12.941 3.176 1.00 73.88 108 GLU A O 1
ATOM 878 N N . PRO A 1 109 ? 8.925 -14.214 2.742 1.00 65.25 109 PRO A N 1
ATOM 879 C CA . PRO A 1 109 ? 8.140 -13.629 3.812 1.00 65.25 109 PRO A CA 1
ATOM 880 C C . PRO A 1 109 ? 8.709 -14.076 5.161 1.00 65.25 109 PRO A C 1
ATOM 882 O O . PRO A 1 109 ? 8.822 -15.265 5.442 1.00 65.25 109 PRO A O 1
ATOM 885 N N . VAL A 1 110 ? 9.046 -13.116 6.025 1.00 63.00 110 VAL A N 1
ATOM 886 C CA . VAL A 1 110 ? 9.472 -13.424 7.397 1.00 63.00 110 VAL A CA 1
ATOM 887 C C . VAL A 1 110 ? 8.276 -14.028 8.148 1.00 63.00 110 VAL A C 1
ATOM 889 O O . VAL A 1 110 ? 7.242 -13.356 8.222 1.00 63.00 110 VAL A O 1
ATOM 892 N N . PRO A 1 111 ? 8.392 -15.240 8.725 1.00 56.81 111 PRO A N 1
ATOM 893 C CA . PRO A 1 111 ? 7.308 -15.858 9.482 1.00 56.81 111 PRO A CA 1
ATOM 894 C C . PRO A 1 111 ? 6.840 -14.951 10.628 1.00 56.81 111 PRO A C 1
ATOM 896 O O . PRO A 1 111 ? 7.651 -14.444 11.412 1.00 56.81 111 PRO A O 1
ATOM 899 N N . GLU A 1 112 ? 5.523 -14.751 10.741 1.00 56.78 112 GLU A N 1
ATOM 900 C CA . GLU A 1 112 ? 4.901 -13.886 11.759 1.00 56.78 112 GLU A CA 1
ATOM 901 C C . GLU A 1 112 ? 5.167 -14.346 13.209 1.00 56.78 112 GLU A C 1
ATOM 903 O O . GLU A 1 112 ? 5.010 -13.555 14.139 1.00 56.78 112 GLU A O 1
ATOM 908 N N . GLU A 1 113 ? 5.635 -15.582 13.413 1.00 51.56 113 GLU A N 1
ATOM 909 C CA . GLU A 1 113 ? 5.827 -16.224 14.724 1.00 51.56 113 GLU A CA 1
ATOM 910 C C . GLU A 1 113 ? 6.994 -15.675 15.567 1.00 51.56 113 GLU A C 1
ATOM 912 O O . GLU A 1 113 ? 7.203 -16.096 16.702 1.00 51.56 113 GLU A O 1
ATOM 917 N N . SER A 1 114 ? 7.746 -14.691 15.074 1.00 40.78 114 SER A N 1
ATOM 918 C CA . SER A 1 114 ? 8.948 -14.170 15.748 1.00 40.78 114 SER A CA 1
ATOM 919 C C . SER A 1 114 ? 8.731 -12.899 16.587 1.00 40.78 114 SER A C 1
ATOM 921 O O . SER A 1 114 ? 9.698 -12.241 16.979 1.00 40.78 114 SER A O 1
ATOM 923 N N . ARG A 1 115 ? 7.485 -12.525 16.917 1.00 43.34 115 ARG A N 1
ATOM 924 C CA . ARG A 1 115 ? 7.221 -11.424 17.867 1.00 43.34 115 ARG A CA 1
ATOM 925 C C . ARG A 1 115 ? 6.813 -11.969 19.237 1.00 43.34 115 ARG A C 1
ATOM 927 O O . ARG A 1 115 ? 5.812 -12.676 19.319 1.00 43.34 115 ARG A O 1
ATOM 934 N N . PRO A 1 116 ? 7.514 -11.605 20.329 1.00 39.00 116 PRO A N 1
ATOM 935 C CA . PRO A 1 116 ? 7.109 -12.018 21.660 1.00 39.00 116 PRO A CA 1
ATOM 936 C C . PRO A 1 116 ? 5.754 -11.384 21.977 1.00 39.00 116 PRO A C 1
ATOM 938 O O . PRO A 1 116 ? 5.641 -10.163 22.129 1.00 39.00 116 PRO A O 1
ATOM 941 N N . SER A 1 117 ? 4.723 -12.221 22.093 1.00 39.03 117 SER A N 1
ATOM 942 C CA . SER A 1 117 ? 3.500 -11.878 22.810 1.00 39.03 117 SER A CA 1
ATOM 943 C C .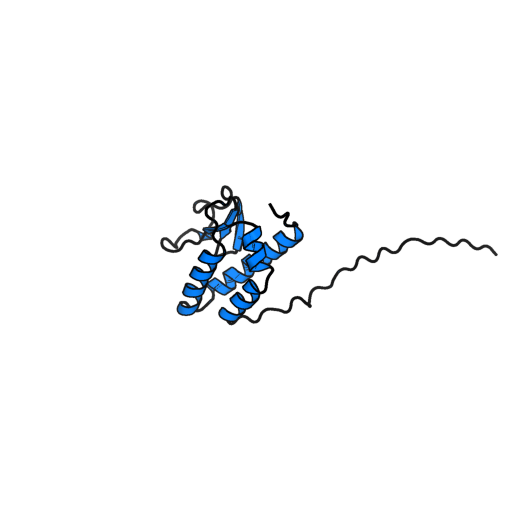 SER A 1 117 ? 3.907 -11.441 24.211 1.00 39.03 117 SER A C 1
ATOM 945 O O . SER A 1 117 ? 4.239 -12.265 25.062 1.00 39.03 117 SER A O 1
ATOM 947 N N . LYS A 1 118 ? 3.922 -10.129 24.461 1.00 40.44 118 LYS A N 1
ATOM 948 C CA . LYS A 1 118 ? 3.961 -9.597 25.822 1.00 40.44 118 LYS A CA 1
ATOM 949 C C . LYS A 1 118 ? 2.629 -9.944 26.479 1.00 40.44 118 LYS A C 1
ATOM 951 O O . LYS A 1 118 ? 1.709 -9.133 26.516 1.00 40.44 118 LYS A O 1
ATOM 956 N N . THR A 1 119 ? 2.538 -11.167 26.983 1.00 36.22 119 THR A N 1
ATOM 957 C CA . THR A 1 119 ? 1.566 -11.552 27.996 1.00 36.22 119 THR A CA 1
ATOM 958 C C . THR A 1 119 ? 1.900 -10.738 29.238 1.00 36.22 119 THR A C 1
ATOM 960 O O . THR A 1 119 ? 2.835 -11.050 29.974 1.00 36.22 119 THR A O 1
ATOM 963 N N . ILE A 1 120 ? 1.164 -9.648 29.442 1.00 45.62 120 ILE A N 1
ATOM 964 C CA . ILE A 1 120 ? 1.110 -8.949 30.721 1.00 45.62 120 ILE A CA 1
ATOM 965 C C . ILE A 1 120 ? 0.452 -9.932 31.692 1.00 45.62 120 ILE A C 1
ATOM 967 O O . ILE A 1 120 ? -0.769 -10.059 31.724 1.00 45.62 120 ILE A O 1
ATOM 971 N N . LYS A 1 121 ? 1.258 -10.685 32.447 1.00 42.41 121 LYS A N 1
ATOM 972 C CA . LYS A 1 121 ? 0.766 -11.363 33.645 1.00 42.41 121 LYS A CA 1
ATOM 973 C C . LYS A 1 121 ? 0.543 -10.282 34.699 1.00 42.41 121 LYS A C 1
ATOM 975 O O . LYS A 1 121 ? 1.496 -9.793 35.301 1.00 42.41 121 LYS A O 1
ATOM 980 N N . GLN A 1 122 ? -0.718 -9.890 34.874 1.00 44.72 122 GLN A N 1
ATOM 981 C CA . GLN A 1 122 ? -1.199 -9.335 36.134 1.00 44.72 122 GLN A CA 1
ATOM 982 C C . GLN A 1 122 ? -0.810 -10.321 37.239 1.00 44.72 122 GLN A C 1
ATOM 984 O O . GLN A 1 122 ? -1.231 -11.475 37.219 1.00 44.72 122 GLN A O 1
ATOM 989 N N . ILE A 1 123 ? 0.047 -9.887 38.159 1.00 44.50 123 ILE A N 1
ATOM 990 C CA . ILE A 1 123 ? 0.231 -10.571 39.435 1.00 44.50 123 ILE A CA 1
ATOM 991 C C . ILE A 1 123 ? -0.707 -9.852 40.393 1.00 44.50 123 ILE A C 1
ATOM 993 O O . ILE A 1 123 ? -0.405 -8.755 40.867 1.00 44.50 123 ILE A O 1
ATOM 997 N N . ASP A 1 124 ? -1.877 -10.448 40.601 1.00 41.12 124 ASP A N 1
ATOM 998 C CA . ASP A 1 124 ? -2.763 -10.064 41.686 1.00 41.12 124 ASP A CA 1
ATOM 999 C C . ASP A 1 124 ? -2.073 -10.329 43.025 1.00 41.12 124 ASP A C 1
ATOM 1001 O O . ASP A 1 124 ? -1.509 -11.396 43.283 1.00 41.12 124 ASP A O 1
ATOM 1005 N N . LYS A 1 125 ? -2.122 -9.308 43.880 1.00 46.94 125 LYS A N 1
ATOM 1006 C CA . LYS A 1 125 ? -1.772 -9.385 45.294 1.00 46.94 125 LYS A CA 1
ATOM 1007 C C . LYS A 1 125 ? -2.624 -10.467 45.954 1.00 46.94 125 LYS A C 1
ATOM 1009 O O . LYS A 1 125 ? -3.845 -10.378 45.921 1.00 46.94 125 LYS A O 1
ATOM 1014 N N . THR A 1 126 ? -1.996 -11.405 46.656 1.00 43.91 126 THR A N 1
ATOM 1015 C CA . THR A 1 126 ? -2.659 -12.092 47.769 1.00 43.91 126 THR A CA 1
ATOM 1016 C C . THR A 1 126 ? -1.815 -11.896 49.019 1.00 43.91 126 THR A C 1
ATOM 1018 O O . THR A 1 126 ? -0.691 -12.378 49.124 1.00 43.91 126 THR A O 1
ATOM 1021 N N . ILE A 1 127 ? -2.371 -11.092 49.918 1.00 48.91 127 ILE A N 1
ATOM 1022 C CA . ILE A 1 127 ? -1.955 -10.892 51.301 1.00 48.91 127 ILE A CA 1
ATOM 1023 C C . ILE A 1 127 ? -2.278 -12.185 52.050 1.00 48.91 127 ILE A C 1
ATOM 1025 O O . ILE A 1 127 ? -3.417 -12.639 51.981 1.00 48.91 127 ILE A O 1
ATOM 1029 N N . VAL A 1 128 ? -1.320 -12.745 52.787 1.00 47.53 128 VAL A N 1
ATOM 1030 C CA . VAL A 1 128 ? -1.627 -13.629 53.917 1.00 47.53 128 VAL A CA 1
ATOM 1031 C C . VAL A 1 128 ? -0.742 -13.213 55.085 1.00 47.53 128 VAL A C 1
ATOM 1033 O O . VAL A 1 128 ? 0.454 -13.494 55.124 1.00 47.53 128 VAL A O 1
ATOM 1036 N N . GLU A 1 129 ? -1.358 -12.489 56.016 1.00 46.53 129 GLU A N 1
ATOM 1037 C CA . GLU A 1 129 ? -0.933 -12.417 57.408 1.00 46.53 129 GLU A CA 1
ATOM 1038 C C . GLU A 1 129 ? -0.959 -13.827 57.999 1.00 46.53 129 GLU A C 1
ATOM 1040 O O . GLU A 1 129 ? -1.981 -14.507 57.907 1.00 46.53 129 GLU A O 1
ATOM 1045 N N . THR A 1 130 ? 0.107 -14.270 58.667 1.00 49.28 130 THR A N 1
ATOM 1046 C CA . THR A 1 130 ? -0.064 -15.207 59.784 1.00 49.28 130 THR A CA 1
ATOM 1047 C C . THR A 1 130 ? 1.046 -15.040 60.814 1.00 49.28 130 THR A C 1
ATOM 1049 O O . THR A 1 130 ? 2.221 -15.311 60.584 1.00 49.28 130 THR A O 1
ATOM 1052 N N . THR A 1 131 ? 0.589 -14.572 61.961 1.00 48.81 131 THR A N 1
ATOM 1053 C CA . THR A 1 131 ? 1.135 -14.591 63.312 1.00 48.81 131 THR A CA 1
ATOM 1054 C C . THR A 1 131 ? 1.743 -15.940 63.710 1.00 48.81 131 THR A C 1
ATOM 1056 O O . THR A 1 131 ? 1.069 -16.967 63.606 1.00 48.81 131 THR A O 1
ATOM 1059 N N . LYS A 1 132 ? 2.944 -15.920 64.297 1.00 44.62 132 LYS A N 1
ATOM 1060 C CA . LYS A 1 132 ? 3.240 -16.595 65.572 1.00 44.62 132 LYS A CA 1
ATOM 1061 C C . LYS A 1 132 ? 4.571 -16.145 66.155 1.00 44.62 132 LYS A C 1
ATOM 1063 O O . LYS A 1 132 ? 5.537 -16.036 65.374 1.00 44.62 132 LYS A O 1
#

Secondary structure (DSSP, 8-state):
-----HHHHHHHHHHHHHHHHHHHHS-HHHHHHHHHHHHHHH--TT-SEEEETTT--EEETTTS-TTT-GGGTT-TTS--EEEE-HHHHHHHHTSHHHHHHHHHTTPPPPPGGGS-----------------

Foldseek 3Di:
DDDDDVVLVVQLLVLLQVLLCLLVPFDPVLSVVLLVVCCVQFADPPAQWKAFSNGGDIDGPVCDDLVPDPSNPPCVPDCRMHGGDPVSSCVCRVDCNSCVSCVSSVHHDDDPPPDDPPPPPDPDDDDDDDDD

pLDDT: mean 81.26, std 17.99, range [36.22, 96.44]

Sequence (132 aa):
MPIIKDAEKTQIKSRARRYVQDLWDAPLSSGFELYDETISKLHDRSSRLRICLRCGTIDKKESLTTSNHHCAFGIDKISVIILTNWVILKNFFLTDEYTKALQKLGVEPVPEESRPSKTIKQIDKTIVETTK

Radius of gyration: 20.4 Å; chains: 1; bounding box: 32×36×82 Å